Protein AF-A0AB74VF20-F1 (afdb_monomer_lite)

pLDDT: mean 94.37, std 6.66, range [53.78, 98.12]

Foldseek 3Di:
DFPLVLLQVLLCVLQVDPDSLVSLVVVCVVQVPDSVQSVCSSPPDHHPPVVNVSSCVSSVDDVCNRPVD

Organism: Clostridium beijerinckii (NCBI:txid1520)

Radius of gyration: 10.65 Å; chains: 1; bounding box: 20×27×29 Å

Structure (mmCIF, N/CA/C/O backbone):
data_AF-A0AB74VF20-F1
#
_entry.id   AF-A0AB74VF20-F1
#
loop_
_atom_site.group_PDB
_atom_site.id
_atom_site.type_symbol
_atom_site.label_atom_id
_atom_site.label_alt_id
_atom_site.label_comp_id
_atom_site.label_asym_id
_atom_site.label_entity_id
_atom_site.label_seq_id
_atom_site.pdbx_PDB_ins_code
_atom_site.Cartn_x
_atom_site.Cartn_y
_atom_site.Cartn_z
_atom_site.occupancy
_atom_site.B_iso_or_equiv
_atom_site.auth_seq_id
_atom_site.auth_comp_id
_atom_site.auth_asym_id
_atom_site.auth_atom_id
_atom_site.pdbx_PDB_model_num
ATOM 1 N N . MET A 1 1 ? 9.777 -3.147 -14.320 1.00 80.88 1 MET A N 1
ATOM 2 C CA . MET A 1 1 ? 10.328 -2.270 -13.246 1.00 80.88 1 MET A CA 1
ATOM 3 C C . MET A 1 1 ? 9.185 -1.927 -12.290 1.00 80.88 1 MET A C 1
ATOM 5 O O . MET A 1 1 ? 8.067 -1.863 -12.765 1.00 80.88 1 MET A O 1
ATOM 9 N N . ILE A 1 2 ? 9.378 -1.747 -10.973 1.00 89.12 2 ILE A N 1
ATOM 10 C CA . ILE A 1 2 ? 8.217 -1.437 -10.106 1.00 89.12 2 ILE A CA 1
ATOM 11 C C . ILE A 1 2 ? 7.804 0.029 -10.269 1.00 89.12 2 ILE A C 1
ATOM 13 O O . ILE A 1 2 ? 8.574 0.928 -9.927 1.00 89.12 2 ILE A O 1
ATOM 17 N N . ASN A 1 3 ? 6.571 0.261 -10.707 1.00 93.38 3 ASN A N 1
ATOM 18 C CA . ASN A 1 3 ? 5.970 1.581 -10.832 1.00 93.38 3 ASN A CA 1
ATOM 19 C C . ASN A 1 3 ? 5.559 2.128 -9.452 1.00 93.38 3 ASN A C 1
ATOM 21 O O . ASN A 1 3 ? 4.448 1.920 -8.955 1.00 93.38 3 ASN A O 1
ATOM 25 N N . ARG A 1 4 ? 6.498 2.815 -8.792 1.00 93.31 4 ARG A N 1
ATOM 26 C CA . ARG A 1 4 ? 6.306 3.377 -7.443 1.00 93.31 4 ARG A CA 1
ATOM 27 C C . ARG A 1 4 ? 5.304 4.526 -7.412 1.00 93.31 4 ARG A C 1
ATOM 29 O O . ARG A 1 4 ? 4.577 4.656 -6.431 1.00 93.31 4 ARG A O 1
ATOM 36 N N . GLU A 1 5 ? 5.227 5.312 -8.483 1.00 94.38 5 GLU A N 1
ATOM 37 C CA . GLU A 1 5 ? 4.257 6.403 -8.574 1.00 94.38 5 GLU A CA 1
ATOM 38 C C . GLU A 1 5 ? 2.829 5.852 -8.612 1.00 94.38 5 GLU A C 1
ATOM 40 O O . GLU A 1 5 ? 1.975 6.309 -7.854 1.00 94.38 5 GLU A O 1
ATOM 45 N N . TYR A 1 6 ? 2.586 4.792 -9.388 1.00 95.69 6 TYR A N 1
ATOM 46 C CA . TYR A 1 6 ? 1.297 4.099 -9.394 1.00 95.69 6 TYR A CA 1
ATOM 47 C C . TYR A 1 6 ? 0.899 3.594 -7.998 1.00 95.69 6 TYR A C 1
ATOM 49 O O . TYR A 1 6 ? -0.234 3.810 -7.560 1.00 95.69 6 TYR A O 1
ATOM 57 N N . ILE A 1 7 ? 1.828 2.966 -7.268 1.00 96.00 7 ILE A N 1
ATOM 58 C CA . ILE A 1 7 ? 1.577 2.480 -5.901 1.00 96.00 7 ILE A CA 1
ATOM 59 C C . ILE A 1 7 ? 1.240 3.649 -4.968 1.00 96.00 7 ILE A C 1
ATOM 61 O O . ILE A 1 7 ? 0.252 3.595 -4.234 1.00 96.00 7 ILE A O 1
ATOM 65 N N . ARG A 1 8 ? 2.029 4.728 -5.015 1.00 96.38 8 ARG A N 1
ATOM 66 C CA . ARG A 1 8 ? 1.826 5.930 -4.199 1.00 96.38 8 ARG A CA 1
ATOM 67 C C . ARG A 1 8 ? 0.455 6.565 -4.454 1.00 96.38 8 ARG A C 1
ATOM 69 O O . ARG A 1 8 ? -0.245 6.880 -3.493 1.00 96.38 8 ARG A O 1
ATOM 76 N N . GLN A 1 9 ? 0.069 6.727 -5.719 1.00 95.94 9 GLN A N 1
ATOM 77 C CA . GLN A 1 9 ? -1.240 7.269 -6.095 1.00 95.94 9 GLN A CA 1
ATOM 78 C C . GLN A 1 9 ? -2.376 6.346 -5.660 1.00 95.94 9 GLN A C 1
ATOM 80 O O . GLN A 1 9 ? -3.382 6.816 -5.141 1.00 95.94 9 GLN A O 1
ATOM 85 N N . SER A 1 10 ? -2.200 5.030 -5.789 1.00 97.19 10 SER A N 1
ATOM 86 C CA . SER A 1 10 ? -3.203 4.056 -5.347 1.00 97.19 10 SER A CA 1
ATOM 87 C C . SER A 1 10 ? -3.439 4.129 -3.837 1.00 97.19 10 SER A C 1
ATOM 89 O O . SER A 1 10 ? -4.586 4.127 -3.405 1.00 97.19 10 SER A O 1
ATOM 91 N N . ILE A 1 11 ? -2.380 4.283 -3.033 1.00 97.62 11 ILE A N 1
ATOM 92 C CA . ILE A 1 11 ? -2.492 4.477 -1.577 1.00 97.62 11 ILE A CA 1
ATOM 93 C C . ILE A 1 11 ? -3.243 5.776 -1.245 1.00 97.62 11 ILE A C 1
ATOM 95 O O . ILE A 1 11 ? -4.165 5.757 -0.435 1.00 97.62 11 ILE A O 1
ATOM 99 N N . ILE A 1 12 ? -2.881 6.894 -1.883 1.00 97.50 12 ILE A N 1
ATOM 100 C CA . ILE A 1 12 ? -3.530 8.203 -1.680 1.00 97.50 12 ILE A CA 1
ATOM 101 C C . ILE A 1 12 ? -5.016 8.161 -2.060 1.00 97.50 12 ILE A C 1
ATOM 103 O O . ILE A 1 12 ? -5.867 8.609 -1.291 1.00 97.50 12 ILE A O 1
ATOM 107 N N . ASN A 1 13 ? -5.336 7.588 -3.220 1.00 96.88 13 ASN A N 1
ATOM 108 C CA . ASN A 1 13 ? -6.704 7.496 -3.723 1.00 96.88 13 ASN A CA 1
ATOM 109 C C . ASN A 1 13 ? -7.564 6.567 -2.863 1.00 96.88 13 ASN A C 1
ATOM 111 O O . ASN A 1 13 ? -8.730 6.868 -2.622 1.00 96.88 13 ASN A O 1
ATO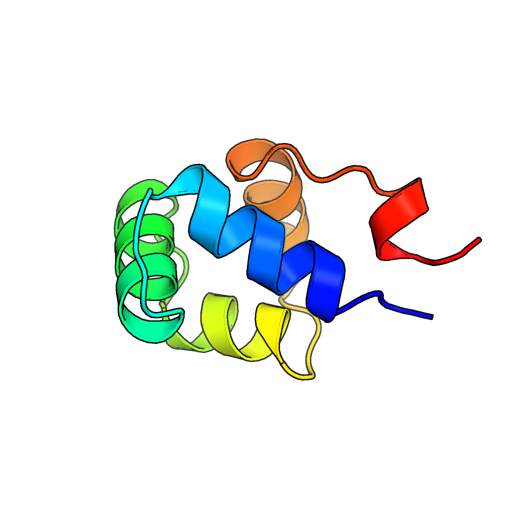M 115 N N . HIS A 1 14 ? -6.988 5.466 -2.371 1.00 97.00 14 HIS A N 1
ATOM 116 C CA . HIS A 1 14 ? -7.683 4.514 -1.505 1.00 97.00 14 HIS A CA 1
ATOM 117 C C . HIS A 1 14 ? -8.096 5.129 -0.165 1.00 97.00 14 HIS A C 1
ATOM 119 O O . HIS A 1 14 ? -9.169 4.815 0.345 1.00 97.00 14 HIS A O 1
ATOM 125 N N . THR A 1 15 ? -7.279 6.016 0.412 1.00 96.75 15 THR A N 1
ATOM 126 C CA . THR A 1 15 ? -7.578 6.619 1.724 1.00 96.75 15 THR A CA 1
ATOM 127 C C . THR A 1 15 ? -8.212 8.008 1.659 1.00 96.75 15 THR A C 1
ATOM 129 O O . THR A 1 15 ? -8.675 8.511 2.688 1.00 96.75 15 THR A O 1
ATOM 132 N N . GLY A 1 16 ? -8.201 8.652 0.488 1.00 95.75 16 GLY A N 1
ATOM 133 C CA . GLY A 1 16 ? -8.651 10.033 0.299 1.00 95.75 16 GLY A CA 1
ATOM 134 C C . GLY A 1 16 ? -7.735 11.088 0.937 1.00 95.75 16 GLY A C 1
ATOM 135 O O . GLY A 1 16 ? -8.130 12.248 1.065 1.00 95.75 16 GLY A O 1
ATOM 136 N N . ASP A 1 17 ? -6.521 10.721 1.362 1.00 94.88 17 ASP A N 1
ATOM 137 C CA . ASP A 1 17 ? -5.595 11.650 2.019 1.00 94.88 17 ASP A CA 1
ATOM 138 C C . ASP A 1 17 ? -4.699 12.397 1.037 1.00 94.88 17 ASP A C 1
ATOM 140 O O . ASP A 1 17 ? -4.091 11.821 0.146 1.00 94.88 17 ASP A O 1
ATOM 144 N N . LYS A 1 18 ? -4.451 13.681 1.307 1.00 90.56 18 LYS A N 1
ATOM 145 C CA . LYS A 1 18 ? -3.503 14.490 0.516 1.00 90.56 18 LYS A CA 1
ATOM 146 C C . LYS A 1 18 ? -2.031 14.164 0.792 1.00 90.56 18 LYS A C 1
ATOM 148 O O . LYS A 1 18 ? -1.152 14.557 0.028 1.00 90.56 18 LYS A O 1
ATOM 153 N N . ARG A 1 19 ? -1.727 13.515 1.922 1.00 95.06 19 ARG A N 1
ATOM 154 C CA . ARG A 1 19 ? -0.354 13.254 2.384 1.00 95.06 19 ARG A CA 1
ATOM 155 C C . ARG A 1 19 ? -0.101 11.756 2.456 1.00 95.06 19 ARG A C 1
ATOM 157 O O . ARG A 1 19 ? -0.733 11.072 3.254 1.00 95.06 19 ARG A O 1
ATOM 164 N N . ILE A 1 20 ? 0.913 11.283 1.728 1.00 95.56 20 ILE A N 1
ATOM 165 C CA . ILE A 1 20 ? 1.283 9.859 1.685 1.00 95.56 20 ILE A CA 1
ATOM 166 C C . ILE A 1 20 ? 1.524 9.256 3.077 1.00 95.56 20 ILE A C 1
ATOM 168 O O . ILE A 1 20 ? 1.109 8.138 3.332 1.00 95.56 20 ILE A O 1
ATOM 172 N N . ARG A 1 21 ? 2.126 10.003 4.014 1.00 95.12 21 ARG A N 1
ATOM 173 C CA . ARG A 1 21 ? 2.390 9.503 5.374 1.00 95.12 21 ARG A CA 1
ATOM 174 C C . ARG A 1 21 ? 1.100 9.234 6.158 1.00 95.12 21 ARG A C 1
ATOM 176 O O . ARG A 1 21 ? 1.020 8.231 6.850 1.00 95.12 21 ARG A O 1
ATOM 183 N N . SER A 1 22 ? 0.096 10.101 6.005 1.00 97.31 22 SER A N 1
ATOM 184 C CA . SER A 1 22 ? -1.238 9.904 6.592 1.00 97.31 22 SER A CA 1
ATOM 185 C C . SER A 1 22 ? -1.958 8.726 5.936 1.00 97.31 22 SER A C 1
ATOM 187 O O . SER A 1 22 ? -2.539 7.896 6.626 1.00 97.31 22 SER A O 1
ATOM 189 N N . ALA A 1 23 ? -1.853 8.611 4.609 1.00 97.56 23 ALA A N 1
ATOM 190 C CA . ALA A 1 23 ? -2.445 7.508 3.862 1.00 97.56 23 ALA A CA 1
ATOM 191 C C . ALA A 1 23 ? -1.859 6.149 4.285 1.00 97.56 23 ALA A C 1
ATOM 193 O O . ALA A 1 23 ? -2.599 5.210 4.562 1.00 97.56 23 ALA A O 1
ATOM 194 N N . CYS A 1 24 ? -0.532 6.049 4.417 1.00 97.94 24 CYS A N 1
ATOM 195 C CA . CYS A 1 24 ? 0.127 4.830 4.887 1.00 97.94 24 CYS A CA 1
ATOM 196 C C . CYS A 1 24 ? -0.326 4.421 6.295 1.00 97.94 24 CYS A C 1
ATOM 198 O O . CYS A 1 24 ? -0.487 3.228 6.539 1.00 97.94 24 CYS A O 1
ATOM 200 N N . LEU A 1 25 ? -0.567 5.383 7.194 1.00 98.12 25 LEU A N 1
ATOM 201 C CA . LEU A 1 25 ? -1.084 5.103 8.535 1.00 98.12 25 LEU A CA 1
ATOM 202 C C . LEU A 1 25 ? -2.487 4.479 8.475 1.00 98.12 25 LEU A C 1
ATOM 204 O O . LEU A 1 25 ? -2.715 3.439 9.079 1.00 98.12 25 LEU A O 1
ATOM 208 N N . LYS A 1 26 ? -3.401 5.029 7.669 1.00 98.00 26 LYS A N 1
ATOM 209 C CA . LYS A 1 26 ? -4.745 4.447 7.505 1.00 98.00 26 LYS A CA 1
ATOM 210 C C . LYS A 1 26 ? -4.720 3.062 6.858 1.00 98.00 26 LYS A C 1
ATOM 212 O O . LYS A 1 26 ? -5.473 2.177 7.252 1.00 98.00 26 LYS A O 1
ATOM 217 N N . VAL A 1 27 ? -3.842 2.837 5.878 1.00 97.88 27 VAL A N 1
ATOM 218 C CA . VAL A 1 27 ? -3.650 1.496 5.295 1.00 97.88 27 VAL A CA 1
ATOM 219 C C . VAL A 1 27 ? -3.108 0.525 6.348 1.00 97.88 27 VAL A C 1
ATOM 221 O O . VAL A 1 27 ? -3.539 -0.628 6.396 1.00 97.88 27 VAL A O 1
ATOM 224 N N . SER A 1 28 ? -2.206 0.987 7.218 1.00 98.06 28 SER A N 1
ATOM 225 C CA . SER A 1 28 ? -1.712 0.207 8.356 1.00 98.06 28 SER A CA 1
ATOM 226 C C . SER A 1 28 ? -2.839 -0.172 9.313 1.00 98.06 28 SER A C 1
ATOM 228 O O . SER A 1 28 ? -2.915 -1.327 9.717 1.00 98.06 28 SER A O 1
ATOM 230 N N . GLU A 1 29 ? -3.742 0.751 9.639 1.00 97.06 29 GLU A N 1
ATOM 231 C CA . GLU A 1 29 ? -4.910 0.481 10.491 1.00 97.06 29 GLU A CA 1
ATOM 232 C C . GLU A 1 29 ? -5.866 -0.549 9.863 1.00 97.06 29 GLU A C 1
ATOM 234 O O . GLU A 1 29 ? -6.425 -1.385 10.568 1.00 97.06 29 GLU A O 1
ATOM 239 N N . GLN A 1 30 ? -6.019 -0.543 8.535 1.00 96.56 30 GLN A N 1
ATOM 240 C CA . GLN A 1 30 ? -6.891 -1.481 7.812 1.00 96.56 30 GLN A CA 1
ATOM 241 C C . GLN A 1 30 ? -6.299 -2.888 7.661 1.00 96.56 30 GLN A C 1
ATOM 243 O O . GLN A 1 30 ? -7.036 -3.870 7.607 1.00 96.56 30 GLN A O 1
ATOM 248 N N . THR A 1 31 ? -4.977 -2.988 7.518 1.00 96.75 31 THR A N 1
ATOM 249 C CA . THR A 1 31 ? -4.291 -4.246 7.164 1.00 96.75 31 THR A CA 1
ATOM 250 C C . THR A 1 31 ? -3.517 -4.873 8.316 1.00 96.75 31 THR A C 1
ATOM 252 O O . THR A 1 31 ? -3.129 -6.035 8.224 1.00 96.75 31 THR A O 1
ATOM 255 N N . GLY A 1 32 ? -3.241 -4.107 9.372 1.00 97.00 32 GLY A N 1
ATOM 256 C CA . GLY A 1 32 ? -2.304 -4.475 10.431 1.00 97.00 32 GLY A CA 1
ATOM 257 C C . GLY A 1 32 ? -0.829 -4.455 10.004 1.00 97.00 32 GLY A C 1
ATOM 258 O O . GLY A 1 32 ? 0.040 -4.778 10.812 1.00 97.00 32 GLY A O 1
ATOM 259 N N . ILE A 1 33 ? -0.515 -4.086 8.756 1.00 97.69 33 ILE A N 1
ATOM 260 C CA . ILE A 1 33 ? 0.865 -3.964 8.269 1.00 97.69 33 ILE A CA 1
ATOM 261 C C . ILE A 1 33 ? 1.440 -2.640 8.770 1.00 97.69 33 ILE A C 1
ATOM 263 O O . ILE A 1 33 ? 0.830 -1.615 8.491 1.00 97.69 33 ILE A O 1
ATOM 267 N N . PRO A 1 34 ? 2.622 -2.608 9.410 1.00 98.00 34 PRO A N 1
ATOM 268 C CA . PRO A 1 34 ? 3.187 -1.362 9.915 1.00 98.00 34 PRO A CA 1
ATOM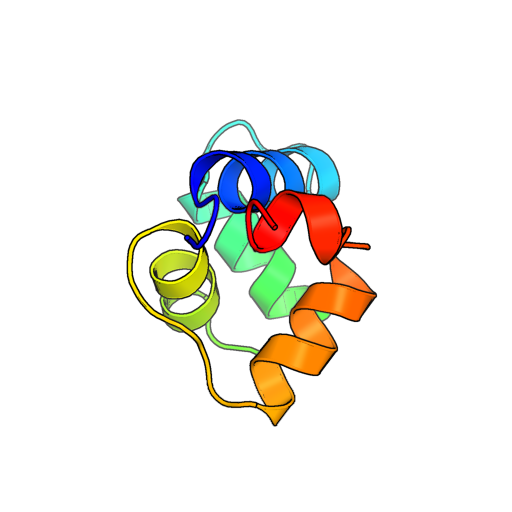 269 C C . PRO A 1 34 ? 3.306 -0.269 8.844 1.00 98.00 34 PRO A C 1
ATOM 271 O O . PRO A 1 34 ? 3.776 -0.517 7.729 1.00 98.00 34 PRO A O 1
ATOM 274 N N . ASP A 1 35 ? 2.946 0.961 9.199 1.00 96.94 35 ASP A N 1
ATOM 275 C CA . ASP A 1 35 ? 2.941 2.130 8.312 1.00 96.94 35 ASP A CA 1
ATOM 276 C C . ASP A 1 35 ? 4.287 2.361 7.603 1.00 96.94 35 ASP A C 1
ATOM 278 O O . ASP A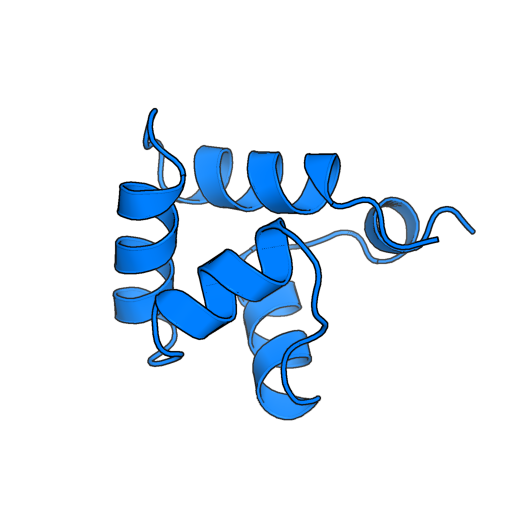 1 35 ? 4.315 2.699 6.416 1.00 96.94 35 ASP A O 1
ATOM 282 N N . TYR A 1 36 ? 5.411 2.110 8.283 1.00 96.75 36 TYR A N 1
ATOM 283 C CA . TYR A 1 36 ? 6.746 2.219 7.692 1.00 96.75 36 TYR A CA 1
ATOM 284 C C . TYR A 1 36 ? 6.985 1.201 6.567 1.00 96.75 36 TYR A C 1
ATOM 286 O O . TYR A 1 36 ? 7.724 1.499 5.623 1.00 96.75 36 TYR A O 1
ATOM 294 N N . VAL A 1 37 ? 6.356 0.020 6.622 1.00 97.44 37 VAL A N 1
ATOM 295 C CA . VAL A 1 37 ? 6.422 -1.000 5.562 1.00 97.44 37 VAL A CA 1
ATOM 296 C C . VAL A 1 37 ? 5.610 -0.537 4.357 1.00 97.44 37 VAL A C 1
ATOM 298 O O . VAL A 1 37 ? 6.115 -0.570 3.235 1.00 97.44 37 VAL A O 1
ATOM 301 N N . VAL A 1 38 ? 4.397 -0.023 4.586 1.00 97.31 38 VAL A N 1
ATOM 302 C CA . VAL A 1 38 ? 3.543 0.548 3.529 1.00 97.31 38 VAL A CA 1
ATOM 303 C C . VAL A 1 38 ? 4.234 1.740 2.857 1.00 97.31 38 VAL A C 1
ATOM 305 O O . VAL A 1 38 ? 4.274 1.849 1.632 1.00 97.31 38 VAL A O 1
ATOM 308 N N . TYR A 1 39 ? 4.850 2.617 3.650 1.00 97.25 39 TYR A N 1
ATOM 309 C CA . TYR A 1 39 ? 5.606 3.763 3.152 1.00 97.25 39 TYR A CA 1
ATOM 310 C C . TYR A 1 39 ? 6.852 3.351 2.360 1.00 97.25 39 TYR A C 1
ATOM 312 O O . TYR A 1 39 ? 7.120 3.905 1.292 1.00 97.25 39 TYR A O 1
ATOM 320 N N . SER A 1 40 ? 7.597 2.352 2.839 1.00 96.56 40 SER A N 1
ATOM 321 C CA . SER A 1 40 ? 8.761 1.827 2.116 1.00 96.56 40 SER A CA 1
ATOM 322 C C . SER A 1 40 ? 8.351 1.161 0.803 1.00 96.56 40 SER A C 1
ATOM 324 O O . SER A 1 40 ? 9.031 1.348 -0.208 1.00 96.56 40 SER A O 1
ATOM 326 N N . PHE A 1 41 ? 7.199 0.484 0.777 1.00 95.44 41 PHE A N 1
ATOM 327 C CA . PHE A 1 41 ? 6.615 -0.072 -0.440 1.00 95.44 41 PHE A CA 1
ATOM 328 C C . PHE A 1 41 ? 6.265 1.003 -1.477 1.00 95.44 41 PHE A C 1
ATOM 330 O O . PHE A 1 41 ? 6.575 0.852 -2.661 1.00 95.44 41 PHE A O 1
ATOM 337 N N . ALA A 1 42 ? 5.708 2.133 -1.044 1.00 94.38 42 ALA A N 1
ATOM 338 C CA . ALA A 1 42 ? 5.433 3.266 -1.927 1.00 94.38 42 ALA A CA 1
ATOM 339 C C . ALA A 1 42 ? 6.704 3.962 -2.455 1.00 94.38 42 ALA A C 1
ATOM 341 O O . ALA A 1 42 ? 6.626 4.714 -3.423 1.00 94.38 42 ALA A O 1
ATOM 342 N N . ARG A 1 43 ? 7.870 3.748 -1.827 1.00 93.50 43 ARG A N 1
ATOM 343 C CA . ARG A 1 43 ? 9.092 4.519 -2.104 1.00 93.50 43 ARG A CA 1
ATOM 344 C C . ARG A 1 43 ? 10.207 3.719 -2.771 1.00 93.50 43 ARG A C 1
ATOM 346 O O . ARG A 1 43 ? 10.766 4.191 -3.754 1.00 93.50 43 ARG A O 1
ATOM 353 N N . CYS A 1 44 ? 10.595 2.567 -2.228 1.00 91.06 44 CYS A N 1
ATOM 354 C CA . CYS A 1 44 ? 11.829 1.903 -2.665 1.00 91.06 44 CYS A CA 1
ATOM 355 C C . CYS A 1 44 ? 11.880 0.383 -2.482 1.00 91.06 44 CYS A C 1
ATOM 357 O O . CYS A 1 44 ? 12.546 -0.272 -3.282 1.00 91.06 44 CYS A O 1
ATOM 359 N N . SER A 1 45 ? 11.195 -0.206 -1.500 1.00 91.81 45 SER A N 1
ATOM 360 C CA . SER A 1 45 ? 11.337 -1.636 -1.189 1.00 91.81 45 SER A CA 1
ATOM 361 C C . SER A 1 45 ? 10.112 -2.456 -1.580 1.00 91.81 45 SER A C 1
ATOM 363 O O . SER A 1 45 ? 9.031 -1.925 -1.826 1.00 91.81 45 SER A O 1
ATOM 365 N N . LEU A 1 46 ? 10.277 -3.770 -1.709 1.00 93.69 46 LEU A N 1
ATOM 366 C CA . LEU A 1 46 ? 9.144 -4.689 -1.691 1.00 93.69 46 LEU A CA 1
ATOM 367 C C . LEU A 1 46 ? 8.937 -5.173 -0.251 1.00 93.69 46 LEU A C 1
ATOM 369 O O . LEU A 1 46 ? 9.918 -5.520 0.411 1.00 93.69 46 LEU A O 1
ATOM 373 N N . PRO A 1 47 ? 7.695 -5.187 0.249 1.00 94.62 47 PRO A N 1
ATOM 374 C CA . PRO A 1 47 ? 7.383 -5.818 1.518 1.00 94.62 47 PRO A CA 1
ATOM 375 C C . PRO A 1 47 ? 7.491 -7.344 1.383 1.00 94.62 47 PRO A C 1
ATOM 377 O O . PRO A 1 47 ? 7.671 -7.880 0.286 1.00 94.62 47 PRO A O 1
ATOM 380 N N . ARG A 1 48 ? 7.389 -8.061 2.507 1.00 96.81 48 ARG A N 1
ATOM 381 C CA . ARG A 1 48 ? 7.385 -9.531 2.493 1.00 96.81 48 ARG A CA 1
ATOM 382 C C . ARG A 1 48 ? 6.206 -10.036 1.669 1.00 96.81 48 ARG A C 1
ATOM 384 O O . A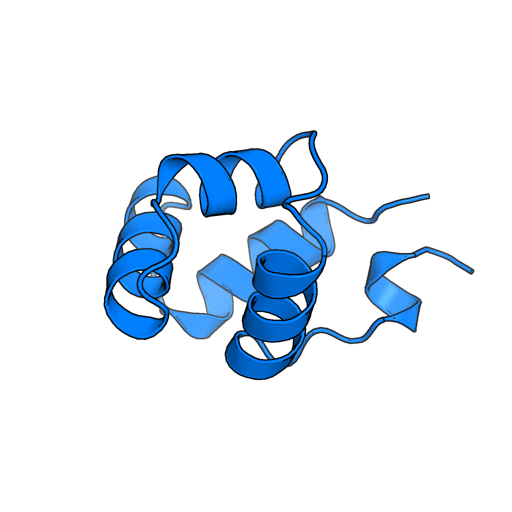RG A 1 48 ? 5.172 -9.381 1.622 1.00 96.81 48 ARG A O 1
ATOM 391 N N . GLU A 1 49 ? 6.333 -11.221 1.084 1.00 96.12 49 GLU A N 1
ATOM 392 C CA . GLU A 1 49 ? 5.326 -11.788 0.176 1.00 96.12 49 GLU A CA 1
ATOM 393 C C . GLU A 1 49 ? 3.901 -11.745 0.751 1.00 96.12 49 GLU A C 1
ATOM 395 O O . GLU A 1 49 ? 2.987 -11.244 0.099 1.00 96.12 49 GLU A O 1
ATOM 400 N N . LYS A 1 50 ? 3.724 -12.159 2.013 1.00 96.69 50 LYS A N 1
ATOM 401 C CA . LYS A 1 50 ? 2.424 -12.105 2.699 1.00 96.69 50 LYS A CA 1
ATOM 402 C C . LYS A 1 50 ? 1.823 -10.689 2.748 1.00 96.69 50 LYS A C 1
ATOM 404 O O . LYS A 1 50 ? 0.630 -10.515 2.516 1.00 96.69 50 LYS A O 1
ATOM 409 N N . ASP A 1 51 ? 2.659 -9.686 3.010 1.00 97.12 51 ASP A N 1
ATOM 410 C CA . ASP A 1 51 ? 2.253 -8.290 3.168 1.00 97.12 51 ASP A CA 1
ATOM 411 C C . ASP A 1 51 ? 1.997 -7.675 1.787 1.00 97.12 51 ASP A C 1
ATOM 413 O O . ASP A 1 51 ? 1.045 -6.924 1.605 1.00 97.12 51 ASP A O 1
ATOM 417 N N . LEU A 1 52 ? 2.799 -8.052 0.785 1.00 96.31 52 LEU A N 1
ATOM 418 C CA . LEU A 1 52 ? 2.615 -7.663 -0.610 1.00 96.31 52 LEU A CA 1
ATOM 419 C C . LEU A 1 52 ? 1.266 -8.146 -1.148 1.00 96.31 52 LEU A C 1
ATOM 421 O O . LEU A 1 52 ? 0.512 -7.352 -1.706 1.00 96.31 52 LEU A O 1
ATOM 425 N N . VAL A 1 53 ? 0.941 -9.427 -0.955 1.00 96.75 53 VAL A N 1
ATOM 426 C CA . VAL A 1 53 ? -0.336 -10.008 -1.396 1.00 96.75 53 VAL A CA 1
ATOM 427 C C . VAL A 1 53 ? -1.512 -9.315 -0.711 1.00 96.75 53 VAL A C 1
ATOM 429 O O . VAL A 1 53 ? -2.510 -9.010 -1.367 1.00 96.75 53 VAL A O 1
ATOM 432 N N . LEU A 1 54 ? -1.398 -9.034 0.590 1.00 97.69 54 LEU A N 1
ATOM 433 C CA . LEU A 1 54 ? -2.436 -8.321 1.328 1.00 97.69 54 LEU A CA 1
ATOM 434 C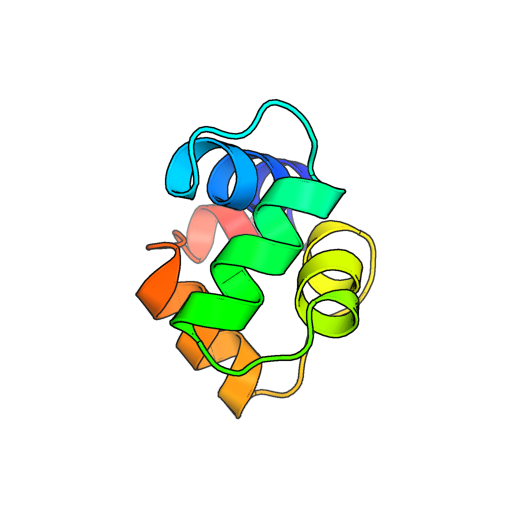 C . LEU A 1 54 ? -2.605 -6.884 0.815 1.00 97.69 54 LEU A C 1
ATOM 436 O O . LEU A 1 54 ? -3.729 -6.469 0.547 1.00 97.69 54 LEU A O 1
ATOM 440 N N . LEU A 1 55 ? -1.512 -6.150 0.592 1.00 97.06 55 LEU A N 1
ATOM 441 C CA . LEU A 1 55 ? -1.555 -4.785 0.059 1.00 97.06 55 LEU A CA 1
ATOM 442 C C . LEU A 1 55 ? -2.134 -4.729 -1.356 1.00 97.06 55 LEU A C 1
ATOM 444 O O . LEU A 1 55 ? -2.952 -3.854 -1.628 1.00 97.06 55 LEU A O 1
ATOM 448 N N . ILE A 1 56 ? -1.774 -5.668 -2.237 1.00 96.69 56 ILE A N 1
ATOM 449 C CA . ILE A 1 56 ? -2.341 -5.759 -3.593 1.00 96.69 56 ILE A CA 1
ATOM 450 C C . ILE A 1 56 ? -3.860 -5.937 -3.527 1.00 96.69 56 ILE A C 1
ATOM 452 O O . ILE A 1 56 ? -4.586 -5.248 -4.243 1.00 96.69 56 ILE A O 1
ATOM 456 N N . LYS A 1 57 ? -4.350 -6.819 -2.647 1.00 96.75 57 LYS A N 1
ATOM 457 C CA . LYS A 1 57 ? -5.789 -7.059 -2.471 1.00 96.75 57 LYS A CA 1
ATOM 458 C C . LYS A 1 57 ? -6.504 -5.848 -1.875 1.00 96.75 57 LYS A C 1
ATOM 460 O O . LYS A 1 57 ? -7.519 -5.422 -2.421 1.00 96.75 57 LYS A O 1
ATOM 465 N N . THR A 1 58 ? -5.974 -5.281 -0.793 1.00 96.25 58 THR A N 1
ATOM 466 C CA . THR A 1 58 ? -6.599 -4.155 -0.081 1.00 96.25 58 THR A CA 1
ATOM 467 C C . THR A 1 58 ? -6.663 -2.901 -0.946 1.00 96.25 58 THR A C 1
ATOM 469 O O . THR A 1 58 ? -7.714 -2.272 -1.027 1.00 96.25 58 THR A O 1
ATOM 472 N N . LEU A 1 59 ? -5.566 -2.566 -1.627 1.00 96.31 59 LEU A N 1
ATOM 473 C CA . LEU A 1 59 ? -5.458 -1.374 -2.474 1.00 96.31 59 LEU A CA 1
ATOM 474 C C . LEU A 1 59 ? -5.965 -1.608 -3.907 1.00 96.31 59 LEU A C 1
ATOM 476 O O . LEU A 1 59 ? -5.901 -0.696 -4.728 1.00 96.31 59 LEU A O 1
ATOM 480 N N . LYS A 1 60 ? -6.437 -2.825 -4.220 1.00 96.19 60 LYS A N 1
ATOM 481 C CA . LYS A 1 60 ? -6.884 -3.252 -5.558 1.00 96.19 60 LYS A CA 1
ATOM 482 C C . LYS A 1 60 ? -5.866 -2.906 -6.653 1.00 96.19 60 LYS A C 1
ATOM 484 O O . LYS A 1 60 ? -6.220 -2.346 -7.691 1.00 96.19 60 LYS A O 1
ATOM 489 N N . LEU A 1 61 ? -4.592 -3.213 -6.401 1.00 95.25 61 LEU A N 1
ATOM 490 C CA . LEU A 1 61 ? -3.509 -2.886 -7.327 1.00 95.25 61 LEU A CA 1
ATOM 491 C C . LEU A 1 61 ? -3.570 -3.770 -8.574 1.00 95.25 61 LEU A C 1
ATOM 493 O O . LEU A 1 61 ? -3.703 -4.990 -8.488 1.00 95.25 61 LEU A O 1
ATOM 497 N N . ASP A 1 62 ? -3.400 -3.145 -9.732 1.00 94.94 62 ASP A N 1
ATOM 498 C CA . ASP A 1 62 ? -3.199 -3.821 -11.006 1.00 94.94 62 ASP A CA 1
ATOM 499 C C . ASP A 1 62 ? -1.725 -4.225 -11.127 1.00 94.94 62 ASP A C 1
ATOM 501 O O . ASP A 1 62 ? -0.828 -3.378 -11.186 1.00 94.94 62 ASP A O 1
ATOM 505 N N . THR A 1 63 ? -1.466 -5.531 -11.160 1.00 91.50 63 THR A N 1
ATOM 506 C CA .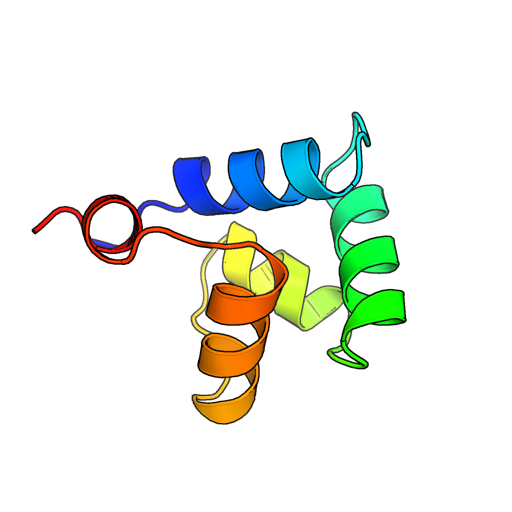 THR A 1 63 ? -0.105 -6.070 -11.222 1.00 91.50 63 THR A CA 1
ATOM 507 C C . THR A 1 63 ? 0.605 -5.720 -12.528 1.00 91.50 63 THR A C 1
ATOM 509 O O . THR A 1 63 ? 1.819 -5.532 -12.506 1.00 91.50 63 THR A O 1
ATOM 512 N N . LYS A 1 64 ? -0.114 -5.537 -13.645 1.00 92.00 64 LYS A N 1
ATOM 513 C CA . LYS A 1 64 ? 0.500 -5.087 -14.906 1.00 92.00 64 LYS A CA 1
ATOM 514 C C . LYS A 1 64 ? 1.029 -3.665 -14.765 1.00 92.00 64 LYS A C 1
ATOM 516 O O . LYS A 1 64 ? 2.184 -3.401 -15.081 1.00 92.00 64 LYS A O 1
ATOM 521 N N . LYS A 1 65 ? 0.216 -2.771 -14.191 1.00 92.56 65 LYS A N 1
ATOM 522 C CA . LYS A 1 65 ? 0.621 -1.382 -13.908 1.00 92.56 65 LYS A CA 1
ATOM 523 C C . LYS A 1 65 ? 1.714 -1.297 -12.853 1.00 92.56 65 LYS A C 1
ATOM 525 O O . LYS A 1 65 ? 2.545 -0.401 -12.917 1.00 92.56 65 LYS A O 1
ATOM 530 N N . MET A 1 66 ? 1.725 -2.213 -11.883 1.00 91.75 66 MET A N 1
ATOM 531 C CA . MET A 1 66 ? 2.792 -2.272 -10.885 1.00 91.75 66 MET A CA 1
ATOM 532 C C . MET A 1 66 ? 4.140 -2.648 -11.481 1.00 91.75 66 MET A C 1
ATOM 534 O O . MET A 1 66 ? 5.141 -2.128 -10.998 1.00 91.75 66 MET A O 1
ATOM 538 N N . PHE A 1 67 ? 4.194 -3.573 -12.440 1.00 86.75 67 PHE A N 1
ATOM 539 C CA . PHE A 1 67 ? 5.460 -4.167 -12.867 1.00 86.75 67 PHE A CA 1
ATOM 540 C C . PHE A 1 67 ? 6.032 -3.634 -14.188 1.00 86.75 67 PHE A C 1
ATOM 542 O O . PHE A 1 67 ? 7.149 -4.049 -14.507 1.00 86.75 67 PHE A O 1
ATOM 549 N N . ASP A 1 68 ? 5.366 -2.696 -14.882 1.00 66.56 68 ASP A N 1
ATOM 550 C CA . ASP A 1 68 ? 5.760 -2.205 -16.224 1.00 66.56 68 ASP A CA 1
ATOM 551 C C . ASP A 1 68 ? 6.300 -3.366 -17.078 1.00 66.56 68 ASP A C 1
ATOM 553 O O . ASP A 1 68 ? 7.496 -3.431 -17.386 1.00 66.56 68 ASP A O 1
ATOM 557 N N . ILE A 1 69 ? 5.425 -4.348 -17.323 1.00 53.78 69 ILE A N 1
ATOM 558 C CA . ILE A 1 69 ? 5.667 -5.512 -18.189 1.00 53.78 69 ILE A CA 1
ATOM 559 C C . ILE A 1 69 ? 4.842 -5.335 -19.456 1.00 53.78 69 ILE A C 1
ATOM 561 O O . ILE A 1 69 ? 3.634 -5.028 -19.312 1.00 53.78 69 ILE A O 1
#

Secondary structure (DSSP, 8-state):
---HHHHHHHHHHHHT-SSHHHHHHHHHHHH---HHHHHHHHHT-PPPHHHHHHHHHHTT--HHHHHT-

Sequence (69 aa):
MINREYIRQSIINHTGDKRIRSACLKVSEQTGIPDYVVYSFARCSLPREKDLVLLIKTLKLDTKKMFDI